Protein AF-A0A7C2VPY9-F1 (afdb_monomer_lite)

Sequence (74 aa):
MTLQDLGKILHEMYFDSEEGEAVAMIHLFGVKYAQDIKELGVSKKAIAKEAGLRESYGTEISKGVKLSRYVSVK

pLDDT: mean 97.22, std 2.37, range [82.56, 98.69]

Secondary structure (DSSP, 8-state):
--HHHHHHHHHHHHHSSPTTTHHHHHHHHHHHTHHHHHHT---HHHHHHHTTS-GGGHHHHHHHHHHTTT----

Radius of gyration: 10.89 Å; chains: 1; bounding box: 26×26×28 Å

Foldseek 3Di:
DELLVLLCCLLCQQPVDDPPCNLVSLLVSLLACLPVCVVNVDQLLSSCVSVVHHSVSSVSSVNSSVCNVPDHDD

Structure (mmCIF, N/CA/C/O backbone):
data_AF-A0A7C2VPY9-F1
#
_entry.id   AF-A0A7C2VPY9-F1
#
loop_
_atom_site.group_PDB
_atom_site.id
_atom_site.type_symbol
_atom_site.label_atom_id
_atom_site.label_alt_id
_atom_site.label_comp_id
_atom_site.label_asym_id
_atom_site.label_entity_id
_atom_site.label_seq_id
_atom_site.pdbx_PDB_ins_code
_atom_site.Cartn_x
_atom_site.Cartn_y
_atom_site.Cartn_z
_atom_site.occupancy
_atom_site.B_iso_or_equiv
_atom_site.auth_seq_id
_atom_site.auth_comp_id
_atom_site.auth_asym_id
_atom_site.auth_atom_id
_atom_site.pdbx_PDB_model_num
ATOM 1 N N . MET A 1 1 ? -1.454 -6.872 12.747 1.00 91.44 1 MET A N 1
ATOM 2 C CA . MET A 1 1 ? -0.200 -6.332 12.167 1.00 91.44 1 MET A CA 1
ATOM 3 C C . MET A 1 1 ? 0.256 -5.082 12.911 1.00 91.44 1 MET A C 1
ATOM 5 O O . MET A 1 1 ? -0.599 -4.369 13.425 1.00 91.44 1 MET A O 1
ATOM 9 N N . THR A 1 2 ? 1.557 -4.787 12.934 1.00 97.69 2 THR A N 1
ATOM 10 C CA . THR A 1 2 ? 2.120 -3.488 13.362 1.00 97.69 2 THR A CA 1
ATOM 11 C C . THR A 1 2 ? 2.413 -2.574 12.162 1.00 97.69 2 THR A C 1
ATOM 13 O O . THR A 1 2 ? 2.286 -2.988 11.006 1.00 97.69 2 THR A O 1
ATOM 16 N N . LEU A 1 3 ? 2.797 -1.315 12.417 1.00 97.94 3 LEU A N 1
ATOM 17 C CA . LEU A 1 3 ? 3.223 -0.388 11.359 1.00 97.94 3 LEU A CA 1
ATOM 18 C C . LEU A 1 3 ? 4.487 -0.907 10.660 1.00 97.94 3 LEU A C 1
ATOM 20 O O . LEU A 1 3 ? 4.559 -0.861 9.437 1.00 97.94 3 LEU A O 1
ATOM 24 N N . GLN A 1 4 ? 5.429 -1.437 11.438 1.00 98.38 4 GLN A N 1
ATOM 25 C CA . GLN A 1 4 ? 6.687 -2.013 10.975 1.00 98.38 4 GLN A CA 1
ATOM 26 C C . GLN A 1 4 ? 6.442 -3.236 10.089 1.00 98.38 4 GLN A C 1
ATOM 28 O O . GLN A 1 4 ? 7.055 -3.351 9.032 1.00 98.38 4 GLN A O 1
ATOM 33 N N . ASP A 1 5 ? 5.495 -4.104 10.462 1.00 98.44 5 ASP A N 1
ATOM 34 C CA . ASP A 1 5 ? 5.131 -5.266 9.639 1.00 98.44 5 ASP A CA 1
ATOM 35 C C . ASP A 1 5 ? 4.570 -4.825 8.280 1.00 98.44 5 ASP A C 1
ATOM 37 O O . ASP A 1 5 ? 5.003 -5.304 7.235 1.00 98.44 5 ASP A O 1
ATOM 41 N N . LEU A 1 6 ? 3.624 -3.877 8.281 1.00 98.44 6 LEU A N 1
ATOM 42 C CA . LEU A 1 6 ? 3.027 -3.346 7.052 1.00 98.44 6 LEU A CA 1
ATOM 43 C C . LEU A 1 6 ? 4.051 -2.609 6.184 1.00 98.44 6 LEU A C 1
ATOM 45 O O . LEU A 1 6 ? 4.010 -2.734 4.961 1.00 98.44 6 LEU A O 1
ATOM 49 N N . GLY A 1 7 ? 4.953 -1.848 6.804 1.00 98.56 7 GLY A N 1
ATOM 50 C CA . GLY A 1 7 ? 6.036 -1.156 6.115 1.00 98.56 7 GLY A CA 1
ATOM 51 C C . GLY A 1 7 ? 7.016 -2.134 5.474 1.00 98.56 7 GLY A C 1
ATOM 52 O O . GLY A 1 7 ? 7.319 -1.995 4.293 1.00 98.56 7 GLY A O 1
ATOM 53 N N . LYS A 1 8 ? 7.433 -3.174 6.206 1.00 98.69 8 LYS A N 1
ATOM 54 C CA . LYS A 1 8 ? 8.312 -4.230 5.691 1.00 98.69 8 LYS A CA 1
ATOM 55 C C . LYS A 1 8 ? 7.681 -4.972 4.510 1.00 98.69 8 LYS A C 1
ATOM 57 O O . LYS A 1 8 ? 8.319 -5.107 3.474 1.00 98.69 8 LYS A O 1
ATOM 62 N N . ILE A 1 9 ? 6.420 -5.387 4.630 1.00 98.56 9 ILE A N 1
ATOM 63 C CA . ILE A 1 9 ? 5.714 -6.075 3.538 1.00 98.56 9 ILE A CA 1
ATOM 64 C C . ILE A 1 9 ? 5.608 -5.170 2.304 1.00 98.56 9 ILE A C 1
ATOM 66 O O . ILE A 1 9 ? 5.847 -5.617 1.187 1.00 98.56 9 ILE A O 1
ATOM 70 N N . LEU A 1 10 ? 5.251 -3.895 2.487 1.00 98.62 10 LEU A N 1
ATOM 71 C CA . LEU A 1 10 ? 5.164 -2.949 1.375 1.00 98.62 10 LEU A CA 1
ATOM 72 C C . LEU A 1 10 ? 6.532 -2.700 0.723 1.00 98.62 10 LEU A C 1
ATOM 74 O O . LEU A 1 10 ? 6.593 -2.536 -0.493 1.00 98.62 10 LEU A O 1
ATOM 78 N N . HIS A 1 11 ? 7.606 -2.676 1.514 1.00 98.62 11 HIS A N 1
ATOM 79 C CA . HIS A 1 11 ? 8.972 -2.554 1.017 1.00 98.62 11 HIS A CA 1
ATOM 80 C C . HIS A 1 11 ? 9.319 -3.723 0.093 1.00 98.62 11 HIS A C 1
ATOM 82 O O . HIS A 1 11 ? 9.651 -3.491 -1.065 1.00 98.62 11 HIS A O 1
ATOM 88 N N . GLU A 1 12 ? 9.162 -4.958 0.570 1.00 98.56 12 GLU A N 1
ATOM 89 C CA . GLU A 1 12 ? 9.422 -6.177 -0.213 1.00 98.56 12 GLU A CA 1
ATOM 90 C C . GLU A 1 12 ? 8.570 -6.189 -1.491 1.00 98.56 12 GLU A C 1
ATOM 92 O O . GLU A 1 12 ? 9.084 -6.330 -2.595 1.00 98.56 12 GLU A O 1
ATOM 97 N N . MET A 1 13 ? 7.270 -5.899 -1.378 1.00 98.38 13 MET A N 1
ATOM 98 C CA . MET A 1 13 ? 6.376 -5.838 -2.539 1.00 98.38 13 MET A CA 1
ATOM 99 C C . MET A 1 13 ? 6.776 -4.780 -3.578 1.00 98.38 13 MET A C 1
ATOM 101 O O . MET A 1 13 ? 6.461 -4.964 -4.748 1.00 98.38 13 MET A O 1
ATOM 105 N N . TYR A 1 14 ? 7.411 -3.676 -3.178 1.00 98.31 14 TYR A N 1
ATOM 106 C CA . TYR A 1 14 ? 7.817 -2.603 -4.091 1.00 98.31 14 TYR A CA 1
ATOM 107 C C . TYR A 1 14 ? 9.213 -2.819 -4.683 1.00 98.31 14 TYR A C 1
ATOM 109 O O . TYR A 1 14 ? 9.417 -2.548 -5.862 1.00 98.31 14 TYR A O 1
ATOM 117 N N . PHE A 1 15 ? 10.188 -3.234 -3.871 1.00 97.50 15 PHE A N 1
ATOM 118 C CA . PHE A 1 15 ? 11.588 -3.338 -4.297 1.00 97.50 15 PHE A CA 1
ATOM 119 C C . PHE A 1 15 ? 11.923 -4.689 -4.931 1.00 97.50 15 PHE A C 1
ATOM 121 O O . PHE A 1 15 ? 12.813 -4.732 -5.777 1.00 97.50 15 PHE A O 1
ATOM 128 N N . ASP A 1 16 ? 11.177 -5.744 -4.596 1.00 97.38 16 ASP A N 1
ATOM 129 C CA . ASP A 1 16 ? 11.346 -7.073 -5.195 1.00 97.38 16 ASP A CA 1
ATOM 130 C C . ASP A 1 16 ? 10.386 -7.303 -6.379 1.00 97.38 16 ASP A C 1
ATOM 132 O O . ASP A 1 16 ? 10.335 -8.396 -6.943 1.00 97.38 16 ASP A O 1
ATOM 136 N N . SER A 1 17 ? 9.598 -6.290 -6.762 1.00 95.88 17 SER A N 1
ATOM 137 C CA . SER A 1 17 ? 8.702 -6.378 -7.918 1.00 95.88 17 SER A CA 1
ATOM 138 C C . SER A 1 17 ? 9.473 -6.429 -9.233 1.00 95.88 17 SER A C 1
ATOM 140 O O . SER A 1 17 ? 10.528 -5.807 -9.366 1.00 95.88 17 SER A O 1
ATOM 142 N N . GLU A 1 18 ? 8.877 -7.058 -10.244 1.00 96.12 18 GLU A N 1
ATOM 143 C CA . GLU A 1 18 ? 9.359 -6.970 -11.623 1.00 96.12 18 GLU A CA 1
ATOM 144 C C . GLU A 1 18 ? 9.404 -5.513 -12.122 1.00 96.12 18 GLU A C 1
ATOM 146 O O . GLU A 1 18 ? 8.705 -4.622 -11.622 1.00 96.12 18 GLU A O 1
ATOM 151 N N . GLU A 1 19 ? 10.255 -5.254 -13.116 1.00 93.62 19 GLU A N 1
ATOM 152 C CA . GLU A 1 19 ? 10.402 -3.918 -13.689 1.00 93.62 19 GLU A CA 1
ATOM 153 C C . GLU A 1 19 ? 9.057 -3.410 -14.234 1.00 93.62 19 GLU A C 1
ATOM 155 O O . GLU A 1 19 ? 8.399 -4.070 -15.031 1.00 93.62 19 GLU A O 1
ATOM 160 N N . GLY A 1 20 ? 8.647 -2.218 -13.792 1.00 94.88 20 GLY A N 1
ATOM 161 C CA . GLY A 1 20 ? 7.362 -1.616 -14.162 1.00 94.88 20 GLY A CA 1
ATOM 162 C C . GLY A 1 20 ? 6.188 -1.975 -13.243 1.00 94.88 20 GLY A C 1
ATOM 163 O O . GLY A 1 20 ? 5.182 -1.265 -13.265 1.00 94.88 20 GLY A O 1
ATOM 164 N N . GLU A 1 21 ? 6.327 -2.970 -12.363 1.00 96.94 21 GLU A N 1
ATOM 165 C CA . GLU A 1 21 ? 5.221 -3.467 -11.525 1.00 96.94 21 GLU A CA 1
ATOM 166 C C . GLU A 1 21 ? 5.152 -2.833 -10.129 1.00 96.94 21 GLU A C 1
ATOM 168 O O . GLU A 1 21 ? 4.156 -2.980 -9.417 1.00 96.94 21 GLU A O 1
ATOM 173 N N . ALA A 1 22 ? 6.162 -2.057 -9.732 1.00 97.12 22 ALA A N 1
ATOM 174 C CA . ALA A 1 22 ? 6.286 -1.530 -8.371 1.00 97.12 22 ALA A CA 1
ATOM 175 C C . ALA A 1 22 ? 5.028 -0.784 -7.877 1.00 97.12 22 ALA A C 1
ATOM 177 O O . ALA A 1 22 ? 4.570 -0.985 -6.753 1.00 97.12 22 ALA A O 1
ATOM 178 N N . VAL A 1 23 ? 4.404 0.049 -8.721 1.00 96.88 23 VAL A N 1
ATOM 179 C CA . VAL A 1 23 ? 3.175 0.781 -8.349 1.00 96.88 23 VAL A CA 1
ATOM 180 C C . VAL A 1 23 ? 1.951 -0.138 -8.306 1.00 96.88 23 VAL A C 1
ATOM 182 O O . VAL A 1 23 ? 1.104 0.011 -7.419 1.00 96.88 23 VAL A O 1
ATOM 185 N N . ALA A 1 24 ? 1.861 -1.115 -9.212 1.00 97.69 24 ALA A N 1
ATOM 186 C CA . ALA A 1 24 ? 0.802 -2.122 -9.184 1.00 97.69 24 ALA A CA 1
ATOM 187 C C . ALA A 1 24 ? 0.861 -2.934 -7.880 1.00 97.69 24 ALA A C 1
ATOM 189 O O . ALA A 1 24 ? -0.172 -3.182 -7.250 1.00 97.69 24 ALA A O 1
ATOM 190 N N . MET A 1 25 ? 2.069 -3.228 -7.397 1.00 98.12 25 MET A N 1
ATOM 191 C CA . MET A 1 25 ? 2.281 -3.897 -6.118 1.00 98.12 25 MET A CA 1
ATOM 192 C C . MET A 1 25 ? 1.838 -3.056 -4.914 1.00 98.12 25 MET A C 1
ATOM 194 O O . MET A 1 25 ? 1.279 -3.613 -3.969 1.00 98.12 25 MET A O 1
ATOM 198 N N . ILE A 1 26 ? 1.946 -1.721 -4.958 1.00 98.44 26 ILE A N 1
ATOM 199 C CA . ILE A 1 26 ? 1.361 -0.845 -3.920 1.00 98.44 26 ILE A CA 1
ATOM 200 C C . ILE A 1 26 ? -0.172 -0.979 -3.887 1.00 98.44 26 ILE A C 1
ATOM 202 O O . ILE A 1 26 ? -0.788 -0.992 -2.815 1.00 98.44 26 ILE A O 1
ATOM 206 N N . HIS A 1 27 ? -0.816 -1.087 -5.051 1.00 98.25 27 HIS A N 1
ATOM 207 C CA . HIS A 1 27 ? -2.260 -1.307 -5.122 1.00 98.25 27 HIS A CA 1
ATOM 208 C C . HIS A 1 27 ? -2.659 -2.684 -4.604 1.00 98.25 27 HIS A C 1
ATOM 210 O O . HIS A 1 27 ? -3.588 -2.773 -3.796 1.00 98.25 27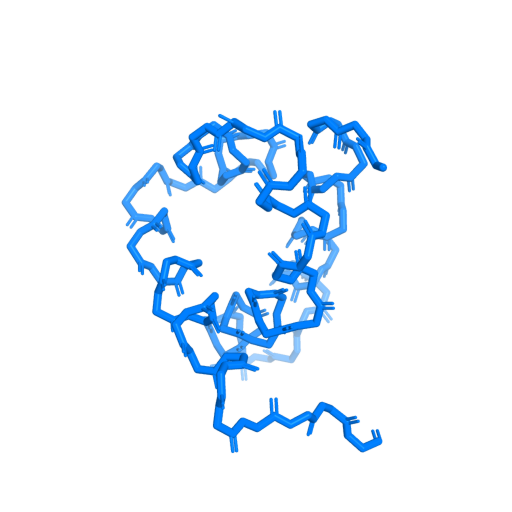 HIS A O 1
ATOM 216 N N . LEU A 1 28 ? -1.940 -3.729 -5.017 1.00 98.12 28 LEU A N 1
ATOM 217 C CA . LEU A 1 28 ? -2.154 -5.092 -4.541 1.00 98.12 28 LEU A CA 1
ATOM 218 C C . LEU A 1 28 ? -1.969 -5.183 -3.024 1.00 98.12 28 LEU A C 1
ATOM 220 O O . LEU A 1 28 ? -2.811 -5.771 -2.348 1.00 98.12 28 LEU A O 1
ATOM 224 N N . PHE A 1 29 ? -0.935 -4.539 -2.479 1.00 98.44 29 PHE A N 1
ATOM 225 C CA . PHE A 1 29 ? -0.720 -4.406 -1.038 1.00 98.44 29 PHE A CA 1
ATOM 226 C C . PHE A 1 29 ? -1.949 -3.802 -0.354 1.00 98.44 29 PHE A C 1
ATOM 228 O O . PHE A 1 29 ? -2.481 -4.364 0.605 1.00 98.44 29 PHE A O 1
ATOM 235 N N . GLY A 1 30 ? -2.448 -2.681 -0.885 1.00 98.19 30 GLY A N 1
ATOM 236 C CA . GLY A 1 30 ? -3.631 -2.018 -0.348 1.00 98.19 30 GLY A CA 1
ATOM 237 C C . GLY A 1 30 ? -4.888 -2.891 -0.394 1.00 98.19 30 GLY A C 1
ATOM 238 O O . GLY A 1 30 ? -5.714 -2.780 0.507 1.00 98.19 30 GLY A O 1
ATOM 239 N N . VAL A 1 31 ? -5.037 -3.758 -1.403 1.00 98.44 31 VAL A N 1
ATOM 240 C CA . VAL A 1 31 ? -6.141 -4.730 -1.486 1.00 98.44 31 VAL A CA 1
ATOM 241 C C . VAL A 1 31 ? -5.960 -5.846 -0.457 1.00 98.44 31 VAL A C 1
ATOM 243 O O . VAL A 1 31 ? -6.875 -6.104 0.323 1.00 98.44 31 VAL A O 1
ATOM 246 N N . LYS A 1 32 ? -4.782 -6.480 -0.434 1.00 98.06 32 LYS A N 1
ATOM 247 C CA . LYS A 1 32 ? -4.477 -7.668 0.375 1.00 98.06 32 LYS A CA 1
ATOM 248 C C . LYS A 1 32 ? -4.527 -7.391 1.877 1.00 98.06 32 LYS A C 1
ATOM 250 O O . LYS A 1 32 ? -5.049 -8.207 2.624 1.00 98.06 32 LYS A O 1
ATOM 255 N N . TYR A 1 33 ? -4.039 -6.228 2.303 1.00 98.00 33 TYR A N 1
ATOM 256 C CA . TYR A 1 33 ? -3.901 -5.866 3.718 1.00 98.00 33 TYR A CA 1
ATOM 257 C C . TYR A 1 33 ? -4.897 -4.789 4.159 1.00 98.00 33 TYR A C 1
ATOM 259 O O . TYR A 1 33 ? -4.695 -4.087 5.151 1.00 9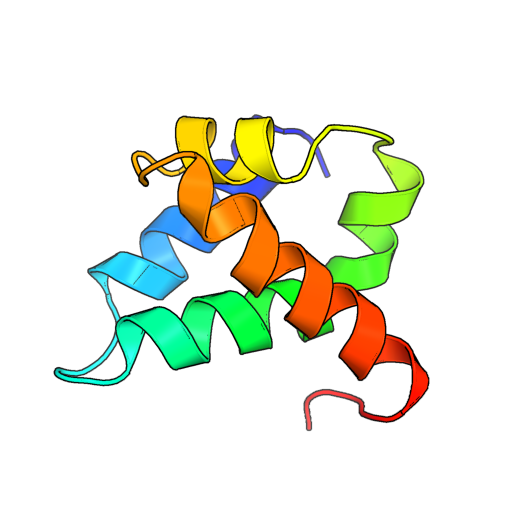8.00 33 TYR A O 1
ATOM 267 N N . ALA A 1 34 ? -5.999 -4.628 3.422 1.00 97.81 34 ALA A N 1
ATOM 268 C CA . ALA A 1 34 ? -6.984 -3.587 3.690 1.00 97.81 34 ALA A CA 1
ATOM 269 C C . ALA A 1 34 ? -7.596 -3.661 5.093 1.00 97.81 34 ALA A C 1
ATOM 271 O O . ALA A 1 34 ? -7.928 -2.617 5.659 1.00 97.81 34 ALA A O 1
ATOM 272 N N . GLN A 1 35 ? -7.791 -4.868 5.628 1.00 97.06 35 GLN A N 1
ATOM 273 C CA . GLN A 1 35 ? -8.335 -5.073 6.968 1.00 97.06 35 GLN A CA 1
ATOM 274 C C . GLN A 1 35 ? -7.315 -4.667 8.033 1.00 97.06 35 GLN A C 1
ATOM 276 O O . GLN A 1 35 ? -7.617 -3.790 8.839 1.00 97.06 35 GLN A O 1
ATOM 281 N N . ASP A 1 36 ? -6.086 -5.175 7.952 1.00 98.00 36 ASP A N 1
ATOM 282 C CA . ASP A 1 36 ? -5.011 -4.824 8.882 1.00 98.00 36 ASP A CA 1
ATOM 283 C C . ASP A 1 36 ? -4.731 -3.318 8.919 1.00 98.00 36 ASP A C 1
ATOM 285 O O . ASP A 1 36 ? -4.581 -2.723 9.984 1.00 98.00 36 ASP A O 1
ATOM 289 N N . ILE A 1 37 ? -4.717 -2.669 7.749 1.00 97.81 37 ILE A N 1
ATOM 290 C CA . ILE A 1 37 ? -4.522 -1.217 7.633 1.00 97.81 37 ILE A CA 1
ATOM 291 C C . ILE A 1 37 ? -5.662 -0.442 8.315 1.00 97.81 37 ILE A C 1
ATOM 293 O O . ILE A 1 37 ? -5.441 0.661 8.824 1.00 97.81 37 ILE A O 1
ATOM 297 N N . LYS A 1 38 ? -6.896 -0.963 8.285 1.00 96.62 38 LYS A N 1
ATOM 298 C CA . LYS A 1 38 ? -8.048 -0.337 8.953 1.00 96.62 38 LYS A CA 1
ATOM 299 C C . LYS A 1 38 ? -7.997 -0.555 10.460 1.00 96.62 38 LYS A C 1
ATOM 301 O O . LYS A 1 38 ? -8.184 0.412 11.188 1.00 96.62 38 LYS A O 1
ATOM 306 N N . GLU A 1 39 ? -7.727 -1.778 10.903 1.00 97.38 39 GLU A N 1
ATOM 307 C CA . GLU A 1 39 ? -7.672 -2.150 12.322 1.00 97.38 39 GLU A CA 1
ATOM 308 C C . GLU A 1 39 ? -6.533 -1.445 13.058 1.00 97.38 39 GLU A C 1
ATOM 310 O O . GLU A 1 39 ? -6.727 -0.956 14.167 1.00 97.38 39 GLU A O 1
ATOM 315 N N . LEU A 1 40 ? -5.369 -1.306 12.416 1.00 96.00 40 LEU A N 1
ATOM 316 C CA . LEU A 1 40 ? -4.233 -0.599 13.000 1.00 96.00 40 LEU A CA 1
ATOM 317 C C . LEU A 1 40 ? -4.471 0.921 13.113 1.00 96.00 40 LEU A C 1
ATOM 319 O O . LEU A 1 40 ? -3.807 1.594 13.897 1.00 96.00 40 LEU A O 1
ATOM 323 N N . GLY A 1 41 ? -5.385 1.492 12.320 1.00 94.06 41 GLY A N 1
ATOM 324 C CA . GLY A 1 41 ? -5.770 2.908 12.408 1.00 94.06 41 GLY A CA 1
ATOM 325 C C . GLY A 1 41 ? -4.693 3.920 11.989 1.00 94.06 41 GLY A C 1
ATOM 326 O O . GLY A 1 41 ? -4.906 5.128 12.092 1.00 94.06 41 GLY A O 1
ATOM 327 N N . VAL A 1 42 ? -3.543 3.466 11.485 1.00 93.50 42 VAL A N 1
ATOM 328 C CA . VAL A 1 42 ? -2.423 4.334 11.092 1.00 93.50 42 VAL A CA 1
ATOM 329 C C . VAL A 1 42 ? -2.643 5.019 9.741 1.00 93.50 42 VAL A C 1
ATOM 331 O O . VAL A 1 42 ? -3.413 4.584 8.871 1.00 93.50 42 VAL A O 1
ATOM 334 N N . SER A 1 43 ? -1.924 6.125 9.538 1.00 96.81 43 SER A N 1
ATOM 335 C CA . SER A 1 43 ? -1.940 6.822 8.255 1.00 96.81 43 SER A CA 1
ATOM 336 C C . SER A 1 43 ? -1.223 6.001 7.178 1.00 96.81 43 SER A C 1
ATOM 338 O O . SER A 1 43 ? -0.164 5.420 7.401 1.00 96.81 43 SER A O 1
ATOM 340 N N . LYS A 1 44 ? -1.768 6.000 5.959 1.00 98.00 44 LYS A N 1
ATOM 341 C CA . LYS A 1 44 ? -1.175 5.284 4.819 1.00 98.00 44 LYS A CA 1
ATOM 342 C C . LYS A 1 44 ? 0.153 5.924 4.398 1.00 98.00 44 LYS A C 1
ATOM 344 O O . LYS A 1 44 ? 1.031 5.241 3.892 1.00 98.00 44 LYS A O 1
ATOM 349 N N . LYS A 1 45 ? 0.318 7.224 4.669 1.00 98.31 45 LYS A N 1
ATOM 350 C CA . LYS A 1 45 ? 1.587 7.945 4.508 1.00 98.31 45 LYS A CA 1
ATOM 351 C C . LYS A 1 45 ? 2.666 7.411 5.450 1.00 98.31 45 LYS A C 1
ATOM 353 O O . LYS A 1 45 ? 3.795 7.242 5.014 1.00 98.31 45 LYS A O 1
ATOM 358 N N . ALA A 1 46 ? 2.311 7.106 6.702 1.00 98.31 46 ALA A N 1
ATOM 359 C CA . ALA A 1 46 ? 3.238 6.503 7.657 1.00 98.31 46 ALA A CA 1
ATOM 360 C C . ALA A 1 46 ? 3.678 5.108 7.201 1.00 98.31 46 ALA A C 1
ATOM 362 O O . ALA A 1 46 ? 4.863 4.821 7.258 1.00 98.31 46 ALA A O 1
ATOM 363 N N . ILE A 1 47 ? 2.761 4.289 6.668 1.00 98.56 47 ILE A N 1
ATOM 364 C CA . ILE A 1 47 ? 3.111 2.980 6.086 1.00 98.56 47 ILE A CA 1
ATOM 365 C C . ILE A 1 47 ? 4.071 3.151 4.899 1.00 98.56 47 ILE A C 1
ATOM 367 O O . ILE A 1 47 ? 5.093 2.478 4.840 1.00 98.56 47 ILE A O 1
ATOM 371 N N . ALA A 1 48 ? 3.781 4.079 3.977 1.00 98.56 48 ALA A N 1
ATOM 372 C CA . ALA A 1 48 ? 4.669 4.364 2.849 1.00 98.56 48 ALA A CA 1
ATOM 373 C C . ALA A 1 48 ? 6.063 4.814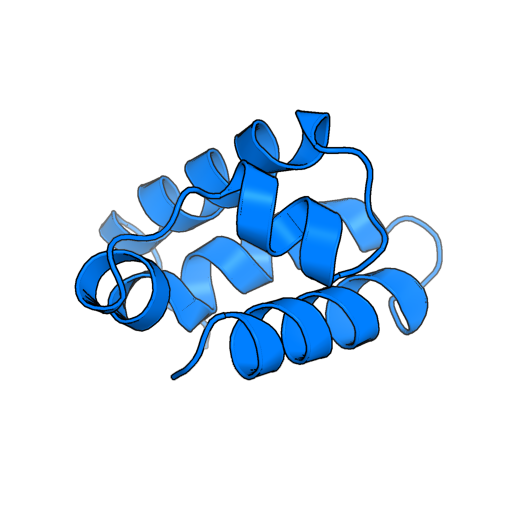 3.317 1.00 98.56 48 ALA A C 1
ATOM 375 O O . ALA A 1 48 ? 7.067 4.337 2.800 1.00 98.56 48 ALA A O 1
ATOM 376 N N . LYS A 1 49 ? 6.124 5.691 4.323 1.00 98.50 49 LYS A N 1
ATOM 377 C CA . LYS A 1 49 ? 7.383 6.162 4.906 1.00 98.50 49 LYS A CA 1
ATOM 378 C C . LYS A 1 49 ? 8.164 5.036 5.583 1.00 98.50 49 LYS A C 1
ATOM 380 O O . LYS A 1 49 ? 9.367 4.945 5.372 1.00 98.50 49 LYS A O 1
ATOM 385 N N . GLU A 1 50 ? 7.488 4.188 6.355 1.00 98.44 50 GLU A N 1
ATOM 386 C CA . GLU A 1 50 ? 8.089 3.017 7.007 1.00 98.44 50 GLU A CA 1
ATOM 387 C C . GLU A 1 50 ? 8.663 2.035 5.976 1.00 98.44 50 GLU A C 1
ATOM 389 O O . GLU A 1 50 ? 9.735 1.480 6.179 1.00 98.44 50 GLU A O 1
ATOM 394 N N . ALA A 1 51 ? 8.008 1.893 4.820 1.00 98.31 51 ALA A N 1
ATOM 395 C CA . ALA A 1 51 ? 8.501 1.096 3.697 1.00 98.31 51 ALA A CA 1
ATOM 396 C C . ALA A 1 51 ? 9.693 1.728 2.943 1.00 98.31 51 ALA A C 1
ATOM 398 O O . ALA A 1 51 ? 10.183 1.157 1.968 1.00 98.31 51 ALA A O 1
ATOM 399 N N . GLY A 1 52 ? 10.152 2.921 3.338 1.00 98.19 52 GLY A N 1
ATOM 400 C CA . GLY A 1 52 ? 11.195 3.667 2.626 1.00 98.19 52 GLY A CA 1
ATOM 401 C C . GLY A 1 52 ? 10.711 4.344 1.337 1.00 98.19 52 GLY A C 1
ATOM 402 O O . GLY A 1 52 ? 11.523 4.736 0.500 1.00 98.19 52 GLY A O 1
ATOM 403 N N . L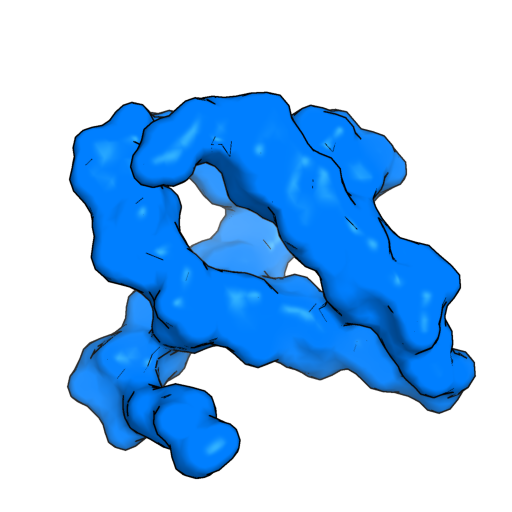EU A 1 53 ? 9.396 4.497 1.158 1.00 98.00 53 LEU A N 1
ATOM 404 C CA . LEU A 1 53 ? 8.785 5.128 -0.010 1.00 98.00 53 LEU A CA 1
ATOM 405 C C . LEU A 1 53 ? 8.430 6.595 0.260 1.00 98.00 53 LEU A C 1
ATOM 407 O O . LEU A 1 53 ? 8.292 7.056 1.395 1.00 98.00 53 LEU A O 1
ATOM 411 N N . ARG A 1 54 ? 8.212 7.351 -0.820 1.00 97.75 54 ARG A N 1
ATOM 412 C CA . ARG A 1 54 ? 7.684 8.720 -0.724 1.00 97.75 54 ARG A CA 1
ATOM 413 C C . ARG A 1 54 ? 6.283 8.696 -0.114 1.00 97.75 54 ARG A C 1
ATOM 415 O O . ARG A 1 54 ? 5.419 7.953 -0.575 1.00 97.75 54 ARG A O 1
ATOM 422 N N . GLU A 1 55 ? 6.010 9.591 0.833 1.00 97.38 55 GLU A N 1
ATOM 423 C CA . GLU A 1 55 ? 4.695 9.697 1.490 1.00 97.38 55 GLU A CA 1
ATOM 424 C C . GLU A 1 55 ? 3.526 9.902 0.506 1.00 97.38 55 GLU A C 1
ATOM 426 O O . GLU A 1 55 ? 2.386 9.540 0.810 1.00 97.38 55 GLU A O 1
ATOM 431 N N . SER A 1 56 ? 3.793 10.444 -0.691 1.00 96.56 56 SER A N 1
ATOM 432 C CA . SER A 1 56 ? 2.813 10.591 -1.776 1.00 96.56 56 SER A CA 1
ATOM 433 C C . SER A 1 56 ? 2.167 9.262 -2.183 1.00 96.56 56 SER A C 1
ATOM 435 O O . SER A 1 56 ? 0.986 9.247 -2.539 1.00 96.56 56 SER A O 1
ATOM 437 N N . TYR A 1 57 ? 2.885 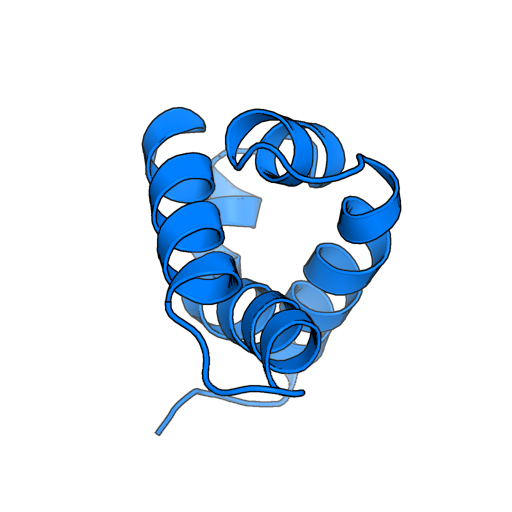8.141 -2.045 1.00 98.12 57 TYR A N 1
ATOM 438 C CA . TYR A 1 57 ? 2.357 6.798 -2.300 1.00 98.12 57 TYR A CA 1
ATOM 439 C C . TYR A 1 57 ? 1.273 6.364 -1.309 1.00 98.12 57 TYR A C 1
ATOM 441 O O . TYR A 1 57 ? 0.514 5.440 -1.599 1.00 98.12 57 TYR A O 1
ATOM 449 N N . GLY A 1 58 ? 1.081 7.090 -0.201 1.00 98.12 58 GLY A N 1
ATOM 450 C CA . GLY A 1 58 ? -0.093 6.923 0.655 1.00 98.12 58 GLY A CA 1
ATOM 451 C C . GLY A 1 58 ? -1.422 7.055 -0.107 1.00 98.12 58 GLY A C 1
ATOM 452 O O . GLY A 1 58 ? -2.420 6.441 0.285 1.00 98.12 58 GLY A O 1
ATOM 453 N N . THR A 1 59 ? -1.442 7.798 -1.221 1.00 98.12 59 THR A N 1
ATOM 454 C CA . THR A 1 59 ? -2.600 7.892 -2.125 1.00 98.12 59 THR A CA 1
ATOM 455 C C . THR A 1 59 ? -2.853 6.577 -2.863 1.00 98.12 59 THR A C 1
ATOM 457 O O . THR A 1 59 ? -3.998 6.129 -2.928 1.00 98.12 59 THR A O 1
ATOM 460 N N . GLU A 1 60 ? -1.803 5.918 -3.355 1.00 98.31 60 GLU A N 1
ATOM 461 C CA . GLU A 1 60 ? -1.906 4.648 -4.086 1.00 98.31 60 GLU A CA 1
ATOM 462 C C . GLU A 1 60 ? -2.314 3.492 -3.158 1.00 98.31 60 GLU A C 1
ATOM 464 O O . GLU A 1 60 ? -3.206 2.711 -3.504 1.00 98.31 60 GLU A O 1
ATOM 469 N N . ILE A 1 61 ? -1.787 3.467 -1.925 1.00 98.50 61 ILE A N 1
ATOM 470 C CA . ILE A 1 61 ? -2.248 2.544 -0.870 1.00 98.50 61 ILE A CA 1
ATOM 471 C C . ILE A 1 61 ? -3.738 2.779 -0.592 1.00 98.50 61 ILE A C 1
ATOM 473 O O . ILE A 1 61 ? -4.525 1.838 -0.519 1.00 98.50 61 ILE A O 1
ATOM 477 N N . SER A 1 62 ? -4.163 4.042 -0.474 1.00 98.31 62 SER A N 1
ATOM 478 C CA . SER A 1 62 ? -5.568 4.380 -0.213 1.00 98.31 62 SER A CA 1
ATOM 479 C C . SER A 1 62 ? -6.503 3.932 -1.340 1.00 98.31 62 SER A C 1
ATOM 481 O O . SER A 1 62 ? -7.630 3.519 -1.059 1.00 98.31 62 SER A O 1
ATOM 483 N N . LYS A 1 63 ? -6.059 3.987 -2.603 1.00 98.19 63 LYS A N 1
ATOM 484 C CA . LYS A 1 63 ? -6.806 3.436 -3.745 1.00 98.19 63 LYS A CA 1
ATOM 485 C C . LYS A 1 63 ? -6.913 1.911 -3.650 1.00 98.19 63 LYS A C 1
ATOM 487 O O . LYS A 1 63 ? -8.024 1.402 -3.757 1.00 98.19 63 LYS A O 1
ATOM 492 N N . GLY A 1 64 ? -5.822 1.205 -3.339 1.00 98.31 64 GLY A N 1
ATOM 493 C CA . GLY A 1 64 ? -5.843 -0.249 -3.110 1.00 98.31 64 GLY A CA 1
ATOM 494 C C . GLY A 1 64 ? -6.803 -0.657 -1.983 1.00 98.31 64 GLY A C 1
ATOM 495 O O . GLY A 1 64 ? -7.670 -1.510 -2.165 1.00 98.31 64 GLY A O 1
ATOM 496 N N . VAL A 1 65 ? -6.765 0.049 -0.848 1.00 98.19 65 VAL A N 1
ATOM 497 C CA . VAL A 1 65 ? -7.696 -0.189 0.273 1.00 98.19 65 VAL A CA 1
ATOM 498 C C . VAL A 1 65 ? -9.152 0.062 -0.132 1.00 98.19 65 VAL A C 1
ATOM 500 O O . VAL A 1 65 ? -10.050 -0.628 0.350 1.00 98.19 65 VAL A O 1
ATOM 503 N N . LYS A 1 66 ? -9.437 1.026 -1.016 1.00 98.31 66 LYS A N 1
ATOM 504 C CA . LYS A 1 66 ? -10.795 1.215 -1.559 1.00 98.31 66 LYS A CA 1
ATOM 505 C C . LYS A 1 66 ? -11.200 0.067 -2.484 1.00 98.31 66 LYS A C 1
ATOM 507 O O . LYS A 1 66 ? -12.342 -0.375 -2.392 1.00 98.31 66 LYS A O 1
ATOM 512 N N . LEU A 1 67 ? -10.282 -0.421 -3.318 1.00 98.25 67 LEU A N 1
ATOM 513 C CA . LEU A 1 67 ? -10.520 -1.551 -4.220 1.00 98.25 67 LEU A CA 1
ATOM 514 C C . LEU A 1 67 ? -10.860 -2.840 -3.466 1.00 98.25 67 LEU A C 1
ATOM 516 O O . LEU A 1 67 ? -11.717 -3.578 -3.938 1.00 98.25 67 LEU A O 1
ATOM 520 N N . SER A 1 68 ? -10.319 -3.054 -2.259 1.00 97.75 68 SER A N 1
ATOM 521 C CA . SER A 1 68 ? -10.655 -4.219 -1.409 1.00 97.75 68 SER A CA 1
ATOM 522 C C . SER A 1 68 ? -12.153 -4.416 -1.123 1.00 97.75 68 SER A C 1
ATOM 524 O O . SER A 1 68 ? -12.567 -5.479 -0.682 1.00 97.75 68 SER A O 1
ATOM 526 N N . ARG A 1 69 ? -12.987 -3.392 -1.354 1.00 97.50 69 ARG A N 1
ATOM 527 C CA . ARG A 1 69 ? -14.451 -3.485 -1.226 1.00 97.50 69 ARG A CA 1
ATOM 528 C C . ARG A 1 69 ? -15.108 -4.243 -2.380 1.00 97.50 69 ARG A C 1
ATOM 530 O O . ARG A 1 69 ? -16.249 -4.662 -2.244 1.00 97.50 69 ARG A O 1
ATOM 537 N N . TYR A 1 70 ? -14.419 -4.341 -3.513 1.00 97.75 70 TYR A N 1
ATOM 538 C CA . TYR A 1 70 ? -14.960 -4.833 -4.779 1.00 97.75 70 TYR A CA 1
ATOM 539 C C . TYR A 1 70 ? -14.191 -6.034 -5.328 1.00 97.75 70 TYR A C 1
ATOM 541 O O . TYR A 1 70 ? -14.705 -6.727 -6.200 1.00 97.75 70 TYR A O 1
ATOM 549 N N . VAL A 1 71 ? -12.966 -6.271 -4.849 1.00 96.38 71 VAL A N 1
ATOM 550 C CA . VAL A 1 71 ? -12.109 -7.363 -5.318 1.00 96.38 71 VAL A CA 1
ATOM 551 C C . VAL A 1 71 ? -11.453 -8.092 -4.151 1.00 96.38 71 VAL A C 1
ATOM 553 O O . VAL A 1 71 ? -11.141 -7.488 -3.125 1.00 96.38 71 VAL A O 1
ATOM 556 N N . SER A 1 72 ? -11.192 -9.381 -4.348 1.00 91.94 72 SER A N 1
ATOM 557 C CA . SER A 1 72 ? -10.323 -10.202 -3.507 1.00 91.94 72 SER A CA 1
ATOM 558 C C . SER A 1 72 ? -9.138 -10.702 -4.331 1.00 91.94 72 SER A C 1
ATOM 560 O O . SER A 1 72 ? -9.263 -10.941 -5.535 1.00 91.94 72 SER A O 1
ATOM 562 N N . VAL A 1 73 ? -7.981 -10.855 -3.686 1.00 91.31 73 VAL A N 1
ATOM 563 C CA . VAL A 1 73 ? -6.823 -11.518 -4.302 1.00 91.31 73 VAL A CA 1
ATOM 564 C C . VAL A 1 73 ? -7.155 -13.007 -4.433 1.00 91.31 73 VAL A C 1
ATOM 566 O 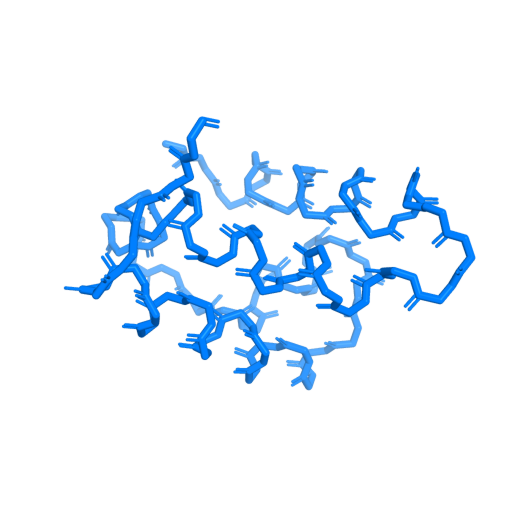O . VAL A 1 73 ? -7.717 -13.581 -3.500 1.00 91.31 73 VAL A O 1
ATOM 569 N N . LYS A 1 74 ? -6.891 -13.587 -5.606 1.00 82.56 74 LYS A N 1
ATOM 570 C CA . LYS A 1 74 ? -7.119 -15.010 -5.888 1.00 82.56 74 LYS A CA 1
ATOM 571 C C . LYS A 1 74 ? -5.957 -15.870 -5.420 1.00 82.56 74 LYS A C 1
ATOM 573 O O . LYS A 1 74 ? -4.819 -15.354 -5.438 1.00 82.56 74 LYS A O 1
#